Protein AF-C2KJQ4-F1 (afdb_monomer_lite)

Secondary structure (DSSP, 8-state):
-----HHHHHHHHHTT---EEEHHHHHTTT-HHHHHHHHHHHHTT---EEE---SS-TTHHHHHHHHHHHHHHHH-HHHHHHHHHHHHHHHHTPPPP-PPP------------

Radius of gyration: 15.13 Å; chains: 1; bounding box: 45×31×31 Å

Foldseek 3Di:
DDPPALVVLLVCVVVPDAAEDELCQCLAVVHDVSNVVSVLCVVQQSHQEYDNPDDDDPDRVVSRVVSLVVCCVPPNPVSSVLRVVQVVCVVVVHRRDTDDGHRDDDDDPPPDD

Organism: NCBI:txid586220

Structure (mmCIF, N/CA/C/O backbone):
data_AF-C2KJQ4-F1
#
_entry.id   AF-C2KJQ4-F1
#
loop_
_atom_site.group_PDB
_atom_site.id
_atom_site.type_symbol
_atom_site.label_atom_id
_atom_site.label_alt_id
_atom_site.label_comp_id
_atom_site.label_asym_id
_atom_site.label_entity_id
_atom_site.label_seq_id
_atom_site.pdbx_PDB_ins_code
_atom_site.Cartn_x
_atom_site.Cartn_y
_atom_site.Cartn_z
_atom_site.occupancy
_atom_site.B_iso_or_equiv
_atom_site.auth_seq_id
_atom_site.auth_comp_id
_atom_site.auth_asym_id
_atom_site.auth_atom_id
_atom_site.pdbx_PDB_model_num
ATOM 1 N N . MET A 1 1 ? -18.579 13.767 -12.427 1.00 27.62 1 MET A N 1
ATOM 2 C CA . MET A 1 1 ? -19.010 12.394 -12.084 1.00 27.62 1 MET A CA 1
ATOM 3 C C . MET A 1 1 ? -17.998 11.813 -11.095 1.00 27.62 1 MET A C 1
ATOM 5 O O . MET A 1 1 ? -16.907 11.458 -11.504 1.00 27.62 1 MET A O 1
ATOM 9 N N . LYS A 1 2 ? -18.268 11.847 -9.780 1.00 32.34 2 LYS A N 1
ATOM 10 C CA . LYS A 1 2 ? -17.353 11.298 -8.757 1.00 32.34 2 LYS A CA 1
ATOM 11 C C . LYS A 1 2 ? -17.744 9.847 -8.495 1.00 32.34 2 LYS A C 1
ATOM 13 O O . LYS A 1 2 ? -18.567 9.578 -7.623 1.00 32.34 2 LYS A O 1
ATOM 18 N N . VAL A 1 3 ? -17.180 8.921 -9.263 1.00 40.75 3 VAL A N 1
ATOM 19 C CA . VAL A 1 3 ? -17.273 7.492 -8.949 1.00 40.75 3 VAL A CA 1
ATOM 20 C C . VAL A 1 3 ? -16.342 7.245 -7.762 1.00 40.75 3 VAL A C 1
ATOM 22 O O . VAL A 1 3 ? -15.163 6.977 -7.922 1.00 40.75 3 VAL A O 1
ATOM 25 N N . THR A 1 4 ? -16.846 7.431 -6.541 1.00 55.72 4 THR A N 1
ATOM 26 C CA . THR A 1 4 ? -16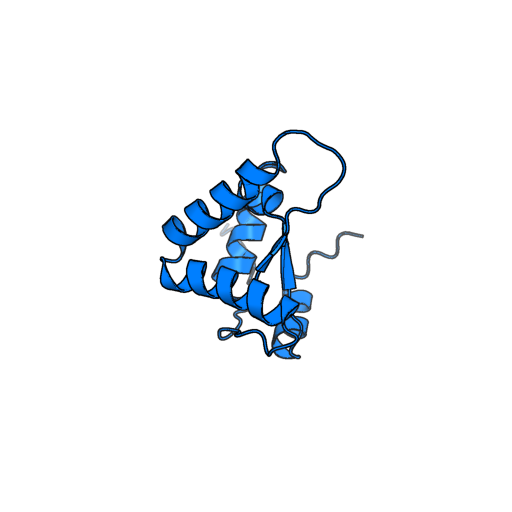.169 6.923 -5.336 1.00 55.72 4 THR A CA 1
ATOM 27 C C . THR A 1 4 ? -16.916 5.684 -4.884 1.00 55.72 4 THR A C 1
ATOM 29 O O . THR A 1 4 ? -17.693 5.736 -3.931 1.00 55.72 4 THR A O 1
ATOM 32 N N . ALA A 1 5 ? -16.728 4.592 -5.620 1.00 71.25 5 ALA A N 1
ATOM 33 C CA . ALA A 1 5 ? -17.283 3.289 -5.286 1.00 71.25 5 ALA A CA 1
ATOM 34 C C . ALA A 1 5 ? -16.128 2.328 -4.960 1.00 71.25 5 ALA A C 1
ATOM 36 O O . ALA A 1 5 ? -15.678 1.605 -5.845 1.00 71.25 5 ALA A O 1
ATOM 37 N N . PRO A 1 6 ? -15.631 2.317 -3.704 1.00 83.62 6 PRO A N 1
ATOM 38 C CA . PRO A 1 6 ? -14.643 1.336 -3.246 1.00 83.62 6 PRO A CA 1
ATOM 39 C C . PRO A 1 6 ? -15.069 -0.118 -3.495 1.00 83.62 6 PRO A C 1
ATOM 41 O O . PRO A 1 6 ? -14.223 -0.987 -3.648 1.00 83.62 6 PRO A O 1
ATOM 44 N N . SER A 1 7 ? -16.379 -0.368 -3.609 1.00 89.88 7 SER A N 1
ATOM 45 C CA . SER A 1 7 ? -16.944 -1.664 -3.990 1.00 89.88 7 SER A CA 1
ATOM 46 C C . SER A 1 7 ? -16.514 -2.143 -5.379 1.00 89.88 7 SER A C 1
ATOM 48 O O . SER A 1 7 ? -16.463 -3.345 -5.601 1.00 89.88 7 SER A O 1
ATOM 50 N N . ILE A 1 8 ? -16.201 -1.231 -6.308 1.00 93.94 8 ILE A N 1
ATOM 51 C CA . ILE A 1 8 ? -15.670 -1.605 -7.626 1.00 93.94 8 ILE A CA 1
ATOM 52 C C . ILE A 1 8 ? -14.268 -2.186 -7.463 1.00 93.94 8 ILE A C 1
ATOM 54 O O . ILE A 1 8 ? -13.996 -3.249 -8.003 1.00 93.94 8 ILE A O 1
ATOM 58 N N . LEU A 1 9 ? -13.399 -1.512 -6.698 1.00 94.75 9 LEU A N 1
ATOM 59 C CA . LEU A 1 9 ? -12.054 -2.016 -6.424 1.00 94.75 9 LEU A CA 1
ATOM 60 C C . LEU A 1 9 ? -12.130 -3.384 -5.744 1.00 94.75 9 LEU A C 1
ATOM 62 O O . LEU A 1 9 ? -11.522 -4.321 -6.235 1.00 94.75 9 LEU A O 1
ATOM 66 N N . PHE A 1 10 ? -12.940 -3.510 -4.692 1.00 96.19 10 PHE A N 1
ATOM 67 C CA . PHE A 1 10 ? -13.171 -4.786 -4.014 1.00 96.19 10 PHE A CA 1
ATOM 68 C C . PHE A 1 10 ? -13.564 -5.907 -4.990 1.00 96.19 10 PHE A C 1
ATOM 70 O O . PHE A 1 10 ? -12.891 -6.930 -5.029 1.00 96.19 10 PHE A O 1
ATOM 77 N N . GLY A 1 11 ? -14.569 -5.684 -5.846 1.00 96.38 11 GLY A N 1
ATOM 78 C CA . GLY A 1 11 ? -14.997 -6.692 -6.821 1.00 96.38 11 GLY A CA 1
ATOM 79 C C . GLY A 1 11 ? -13.935 -7.036 -7.874 1.00 96.38 11 GLY A C 1
ATOM 80 O O . GLY A 1 11 ? -13.890 -8.168 -8.345 1.00 96.38 11 GLY A O 1
ATOM 81 N N . LEU A 1 12 ? -13.061 -6.089 -8.235 1.00 97.25 12 LEU A N 1
ATOM 82 C CA . LEU A 1 12 ? -11.921 -6.362 -9.116 1.00 97.25 12 LEU A CA 1
ATOM 83 C C . LEU A 1 12 ? -10.868 -7.228 -8.417 1.00 97.25 12 LEU A C 1
ATOM 85 O O . LEU A 1 12 ? -10.371 -8.170 -9.029 1.00 97.25 12 LEU A O 1
ATOM 89 N N . ILE A 1 13 ? -10.554 -6.939 -7.151 1.00 97.38 13 ILE A N 1
ATOM 90 C CA . ILE A 1 13 ? -9.600 -7.740 -6.372 1.00 97.38 13 ILE A CA 1
ATOM 91 C C . ILE A 1 13 ? -10.137 -9.157 -6.154 1.00 97.38 13 ILE A C 1
ATOM 93 O O . ILE A 1 13 ? -9.411 -10.118 -6.384 1.00 97.38 13 ILE A O 1
ATOM 97 N N . GLU A 1 14 ? -11.421 -9.315 -5.814 1.00 96.75 14 GLU A N 1
ATOM 98 C CA . GLU A 1 14 ? -12.055 -10.641 -5.714 1.00 96.75 14 GLU A CA 1
ATOM 99 C C . GLU A 1 14 ? -12.005 -11.426 -7.033 1.00 96.75 14 GLU A C 1
ATOM 101 O O . GLU A 1 14 ? -11.904 -12.651 -7.024 1.00 96.75 14 GLU A O 1
ATOM 106 N N . ALA A 1 15 ? -12.044 -10.732 -8.174 1.00 97.06 15 ALA A N 1
ATOM 107 C CA . ALA A 1 15 ? -11.919 -11.341 -9.495 1.00 97.06 15 ALA A CA 1
ATOM 108 C C . ALA A 1 15 ? -10.463 -11.658 -9.901 1.00 97.06 15 ALA A C 1
ATOM 110 O O . ALA A 1 15 ? -10.241 -12.141 -11.012 1.00 97.06 15 ALA A O 1
ATOM 111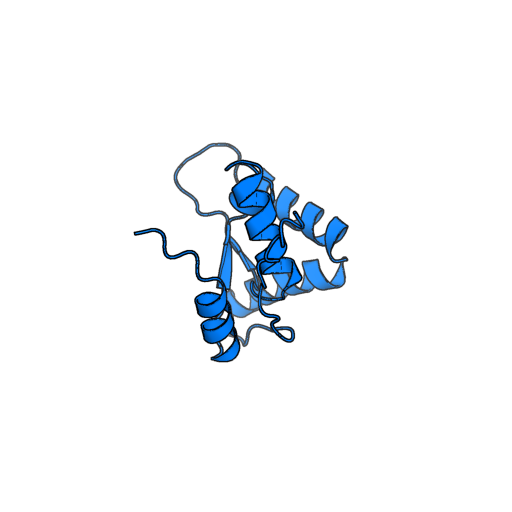 N N . GLY A 1 16 ? -9.481 -11.395 -9.031 1.00 95.81 16 GLY A N 1
ATOM 112 C CA . GLY A 1 16 ? -8.063 -11.685 -9.259 1.00 95.81 16 GLY A CA 1
ATOM 113 C C . GLY A 1 16 ? -7.252 -10.528 -9.846 1.00 95.81 16 GLY A C 1
ATOM 114 O O . GLY A 1 16 ? -6.136 -10.745 -10.315 1.00 95.81 16 GLY A O 1
ATOM 115 N N . ALA A 1 17 ? -7.782 -9.300 -9.859 1.00 97.12 17 ALA A N 1
ATOM 116 C CA . ALA A 1 17 ? -6.998 -8.141 -10.275 1.00 97.12 17 ALA A CA 1
ATOM 117 C C . ALA A 1 17 ? -5.933 -7.781 -9.228 1.00 97.12 17 ALA A C 1
ATOM 119 O O . ALA A 1 17 ? -6.175 -7.851 -8.026 1.00 97.12 17 ALA A O 1
ATOM 120 N N . VAL A 1 18 ? -4.784 -7.292 -9.695 1.00 97.25 18 VAL A N 1
ATOM 121 C CA . VAL A 1 18 ? -3.757 -6.676 -8.847 1.00 97.25 18 VAL A CA 1
ATOM 122 C C . VAL A 1 18 ? -3.956 -5.165 -8.849 1.00 97.25 18 VAL A C 1
ATOM 124 O O . VAL A 1 18 ? -4.189 -4.549 -9.890 1.00 97.25 18 VAL A O 1
ATOM 127 N N . ALA A 1 19 ? -3.842 -4.555 -7.673 1.00 97.19 19 ALA A N 1
ATOM 128 C CA . ALA A 1 19 ? -3.916 -3.108 -7.508 1.00 97.19 19 ALA A CA 1
ATOM 129 C C . ALA A 1 19 ? -2.671 -2.538 -6.837 1.00 97.19 19 ALA A C 1
ATOM 131 O O . ALA A 1 19 ? -2.094 -3.136 -5.927 1.00 97.19 19 ALA A O 1
ATOM 132 N N . GLN A 1 20 ? -2.330 -1.333 -7.278 1.00 96.94 20 GLN A N 1
ATOM 133 C CA . GLN A 1 20 ? -1.200 -0.535 -6.827 1.00 96.94 20 GLN A CA 1
ATOM 134 C C . GLN A 1 20 ? -1.690 0.748 -6.148 1.00 96.94 20 GLN A C 1
ATOM 136 O O . GLN A 1 20 ? -2.714 1.317 -6.540 1.00 96.94 20 GLN A O 1
ATOM 141 N N . VAL A 1 21 ? -0.944 1.215 -5.149 1.00 96.56 21 VAL A N 1
ATOM 142 C CA . VAL A 1 21 ? -1.163 2.513 -4.494 1.00 96.56 21 VAL A CA 1
ATOM 143 C C . VAL A 1 21 ? 0.043 3.405 -4.747 1.00 96.56 21 VAL A C 1
ATOM 145 O O . VAL A 1 21 ? 1.182 2.981 -4.587 1.00 96.56 21 VAL A O 1
ATOM 148 N N . THR A 1 22 ? -0.184 4.663 -5.118 1.00 94.56 22 THR A N 1
ATOM 149 C CA . THR A 1 22 ? 0.919 5.616 -5.264 1.00 94.56 22 THR A CA 1
ATOM 150 C C . THR A 1 22 ? 1.507 5.966 -3.895 1.00 94.56 22 THR A C 1
ATOM 152 O O . THR A 1 22 ? 0.763 6.391 -3.007 1.00 94.56 22 THR A O 1
ATOM 155 N N . ALA A 1 23 ? 2.825 5.855 -3.723 1.00 95.31 23 ALA A N 1
ATOM 156 C CA . ALA A 1 23 ? 3.509 6.134 -2.456 1.00 95.31 23 ALA A CA 1
ATOM 157 C C . ALA A 1 23 ? 3.194 7.539 -1.917 1.00 95.31 23 ALA A C 1
ATOM 159 O O . ALA A 1 23 ? 2.783 7.673 -0.767 1.00 95.31 23 ALA A O 1
ATOM 160 N N . SER A 1 24 ? 3.233 8.564 -2.774 1.00 92.38 24 SER A N 1
ATOM 161 C CA . SER A 1 24 ? 2.862 9.955 -2.454 1.00 92.38 24 SER A CA 1
ATOM 162 C C . SER A 1 24 ? 1.429 10.113 -1.925 1.00 92.38 24 SER A C 1
ATOM 164 O O . SER A 1 24 ? 1.155 10.947 -1.057 1.00 92.38 24 SER A O 1
ATOM 166 N N . SER A 1 25 ? 0.492 9.276 -2.389 1.00 94.44 25 SER A N 1
ATOM 167 C CA . SER A 1 25 ? -0.863 9.232 -1.830 1.00 94.44 25 SER A CA 1
ATOM 168 C C . SER A 1 25 ? -0.849 8.696 -0.405 1.00 94.44 25 SER A C 1
ATOM 170 O O . SER A 1 25 ? -1.551 9.241 0.441 1.00 94.44 25 SER A O 1
ATOM 172 N N . TYR A 1 26 ? -0.053 7.660 -0.136 1.00 96.56 26 TYR A N 1
ATOM 173 C CA . TYR A 1 26 ? 0.017 6.990 1.160 1.00 96.56 26 TYR A CA 1
ATOM 174 C C . TYR A 1 26 ? 0.823 7.764 2.209 1.00 96.56 26 TYR A C 1
ATOM 176 O O . TYR A 1 26 ? 0.435 7.752 3.374 1.00 96.56 26 TYR A O 1
ATOM 184 N N . VAL A 1 27 ? 1.887 8.478 1.829 1.00 95.06 27 VAL A N 1
ATOM 185 C CA . VAL A 1 27 ? 2.676 9.318 2.759 1.00 95.06 27 VAL A CA 1
ATOM 186 C C . VAL A 1 27 ? 2.063 10.706 2.981 1.00 95.06 27 VAL A C 1
ATOM 188 O O . VAL A 1 27 ? 2.435 11.408 3.915 1.00 95.06 27 VAL A O 1
ATOM 191 N N . GLY A 1 28 ? 1.057 11.077 2.182 1.00 92.81 28 GLY A N 1
ATOM 192 C CA . GLY A 1 28 ? 0.213 12.248 2.426 1.00 92.81 28 GLY A CA 1
ATOM 193 C C . GLY A 1 28 ? 0.550 13.494 1.610 1.00 92.81 28 GLY A C 1
ATOM 194 O O . GLY A 1 28 ? -0.028 14.554 1.871 1.00 92.81 28 GLY A O 1
ATOM 195 N N . THR A 1 29 ? 1.384 13.376 0.575 1.00 90.62 29 THR A N 1
ATOM 196 C CA . THR A 1 29 ? 1.750 14.459 -0.357 1.00 90.62 29 THR A CA 1
ATOM 197 C C . THR A 1 29 ? 0.520 15.112 -0.997 1.00 90.62 29 THR A C 1
ATOM 199 O O . THR A 1 29 ? 0.450 16.332 -1.133 1.00 90.62 29 THR A O 1
ATOM 202 N N . PHE A 1 30 ? -0.518 14.327 -1.308 1.00 87.50 30 PHE A N 1
ATOM 203 C CA . PHE A 1 30 ? -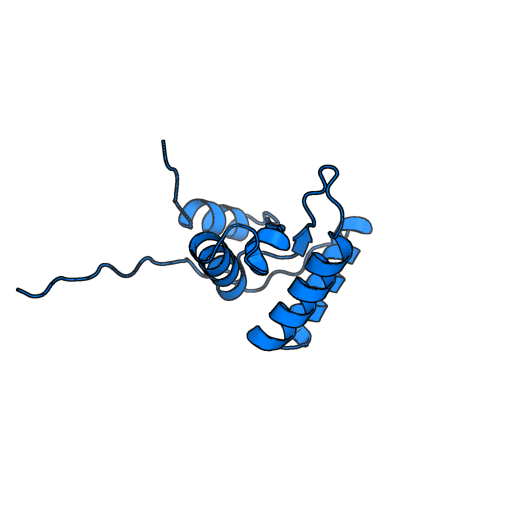1.785 14.831 -1.870 1.00 87.50 30 PHE A CA 1
ATOM 204 C C . PHE A 1 30 ? -2.841 15.218 -0.817 1.00 87.50 30 PHE A C 1
ATOM 206 O O . PHE A 1 30 ? -4.009 15.466 -1.138 1.00 87.50 30 PHE A O 1
ATOM 213 N N . GLY A 1 31 ? -2.440 15.294 0.453 1.00 91.25 31 GLY A N 1
ATOM 214 C CA . GLY A 1 31 ? -3.255 15.749 1.571 1.00 91.25 31 GLY A CA 1
ATOM 215 C C . GLY A 1 31 ? -3.997 14.640 2.323 1.00 91.25 31 GLY A C 1
ATOM 216 O O . GLY A 1 31 ? -4.297 13.562 1.812 1.00 91.25 31 GLY A O 1
ATOM 217 N N . LYS A 1 32 ? -4.385 14.962 3.565 1.00 94.19 32 LYS A N 1
ATOM 218 C CA . LYS A 1 32 ? -4.913 14.017 4.573 1.00 94.19 32 LYS A CA 1
ATOM 219 C C . LYS A 1 32 ? -6.104 13.169 4.126 1.00 94.19 32 LYS A C 1
ATOM 221 O O . LYS A 1 32 ? -6.340 12.094 4.665 1.00 94.19 32 LYS A O 1
ATOM 226 N N . LYS A 1 33 ? -6.931 13.673 3.205 1.00 93.69 33 LYS A N 1
ATOM 227 C CA . LYS A 1 33 ? -8.094 12.921 2.715 1.00 93.69 33 LYS A CA 1
ATOM 228 C C . LYS A 1 33 ? -7.676 11.788 1.777 1.00 93.69 33 LYS A C 1
ATOM 230 O O . LYS A 1 33 ? -8.292 10.729 1.828 1.00 93.69 33 LYS A O 1
ATOM 235 N N . VAL A 1 34 ? -6.675 12.037 0.934 1.00 94.56 34 VAL A N 1
ATOM 236 C CA . VAL A 1 34 ? -6.108 11.035 0.026 1.00 94.56 34 VAL A CA 1
ATOM 237 C C . VAL A 1 34 ? -5.323 10.013 0.838 1.00 94.56 34 VAL A C 1
ATOM 239 O O . VAL A 1 34 ? -5.595 8.826 0.710 1.00 94.56 34 VAL A O 1
ATOM 242 N N . GLU A 1 35 ? -4.487 10.485 1.763 1.00 96.81 35 GLU A N 1
ATOM 243 C CA . GLU A 1 35 ? -3.727 9.655 2.706 1.00 96.81 35 GLU A CA 1
ATOM 244 C C . GLU A 1 35 ? -4.604 8.638 3.432 1.00 96.81 35 GLU A C 1
ATOM 246 O O . GLU A 1 35 ? -4.398 7.434 3.316 1.00 96.81 35 GLU A O 1
ATOM 251 N N . LYS A 1 36 ? -5.659 9.111 4.103 1.00 96.06 36 LYS A N 1
ATOM 252 C CA . LYS A 1 36 ? -6.591 8.231 4.813 1.00 96.06 36 LYS A CA 1
ATOM 253 C C . LYS A 1 36 ? -7.249 7.216 3.892 1.00 96.06 36 LYS A C 1
ATOM 255 O O . LYS A 1 36 ? -7.493 6.096 4.307 1.00 96.06 36 LYS A O 1
ATOM 260 N N . PHE A 1 37 ? -7.580 7.597 2.662 1.00 95.62 37 PHE A N 1
ATOM 261 C CA . PHE A 1 37 ? -8.208 6.659 1.739 1.00 95.62 37 PHE A CA 1
ATOM 262 C C . PHE A 1 37 ? -7.218 5.603 1.230 1.00 95.62 37 PHE A C 1
ATOM 264 O O . PHE A 1 37 ? -7.592 4.440 1.135 1.00 95.62 37 PHE A O 1
ATOM 271 N N . ALA A 1 38 ? -5.962 5.980 0.973 1.00 96.94 38 ALA A N 1
ATOM 272 C CA . ALA A 1 38 ? -4.889 5.039 0.657 1.00 96.94 38 ALA A CA 1
ATOM 273 C C . ALA A 1 38 ? -4.633 4.062 1.819 1.00 96.94 38 ALA A C 1
ATOM 275 O O . ALA A 1 38 ? -4.522 2.860 1.595 1.00 96.94 38 ALA A O 1
ATOM 276 N N . GLU A 1 39 ? -4.630 4.553 3.062 1.00 97.75 39 GLU A N 1
ATOM 277 C CA . GLU A 1 39 ? -4.553 3.702 4.256 1.00 97.75 39 GLU A CA 1
ATOM 278 C C . GLU A 1 39 ? -5.729 2.722 4.351 1.00 97.75 39 GLU A C 1
ATOM 280 O O . GLU A 1 39 ? -5.517 1.558 4.672 1.00 97.75 39 GLU A O 1
ATOM 285 N N . GLU A 1 40 ? -6.960 3.157 4.064 1.00 97.00 40 GLU A N 1
ATOM 286 C CA . GLU A 1 40 ? -8.126 2.263 4.079 1.00 97.00 40 GLU A CA 1
ATOM 287 C C . GLU A 1 40 ? -8.031 1.174 3.005 1.00 97.00 40 GLU A C 1
ATOM 289 O O . GLU A 1 40 ? -8.357 0.028 3.298 1.00 97.00 40 GLU A O 1
ATOM 294 N N . ILE A 1 41 ? -7.554 1.499 1.796 1.00 97.25 41 ILE A N 1
ATOM 295 C CA . ILE A 1 41 ? -7.309 0.511 0.730 1.00 97.25 41 ILE A CA 1
ATOM 296 C C . ILE A 1 41 ? -6.348 -0.576 1.223 1.00 97.25 41 ILE A C 1
ATOM 298 O O . ILE A 1 41 ? -6.638 -1.761 1.074 1.00 97.25 41 ILE A O 1
ATOM 302 N N . ILE A 1 42 ? -5.232 -0.184 1.839 1.00 97.88 42 ILE A N 1
ATOM 303 C CA . ILE A 1 42 ? -4.219 -1.129 2.322 1.00 97.88 42 ILE A CA 1
ATOM 304 C C . ILE A 1 42 ? -4.746 -1.955 3.497 1.00 97.88 42 ILE A C 1
ATOM 306 O O . ILE A 1 42 ? -4.622 -3.172 3.476 1.00 97.88 42 ILE A O 1
ATOM 310 N N . LYS A 1 43 ? -5.394 -1.327 4.487 1.00 97.56 43 LYS A N 1
ATOM 311 C CA . LYS A 1 43 ? -5.947 -2.024 5.666 1.00 97.56 43 LYS A CA 1
ATOM 312 C C . LYS A 1 43 ? -6.989 -3.083 5.324 1.00 97.56 43 LYS A C 1
ATOM 314 O O . LYS A 1 43 ? -7.173 -4.010 6.098 1.00 97.56 43 LYS A O 1
ATOM 319 N N . HIS A 1 44 ? -7.677 -2.919 4.199 1.00 97.44 44 HIS A N 1
ATOM 320 C CA . HIS A 1 44 ? -8.688 -3.856 3.718 1.00 97.44 44 HIS A CA 1
ATOM 321 C C . HIS A 1 44 ? -8.126 -4.847 2.682 1.00 97.44 44 HIS A C 1
ATOM 323 O O . HIS A 1 44 ? -8.895 -5.475 1.955 1.00 97.44 44 HIS A O 1
ATOM 329 N N . ASN A 1 45 ? -6.797 -4.977 2.584 1.00 97.94 45 ASN A N 1
ATOM 330 C CA . ASN A 1 45 ? -6.103 -5.876 1.657 1.00 97.94 45 ASN A CA 1
ATOM 331 C C . ASN A 1 45 ? -6.472 -5.643 0.176 1.00 97.94 45 ASN A C 1
ATOM 333 O O . ASN A 1 45 ? -6.500 -6.572 -0.625 1.00 97.94 45 ASN A O 1
ATOM 337 N N . LEU A 1 46 ? -6.781 -4.396 -0.205 1.00 97.81 46 LEU A N 1
ATOM 338 C CA . LEU A 1 46 ? -7.199 -4.045 -1.570 1.00 97.81 46 LEU A CA 1
ATOM 339 C C . LEU A 1 46 ? -6.052 -3.527 -2.450 1.00 97.81 46 LEU A C 1
ATOM 341 O O . LEU A 1 46 ? -6.287 -3.134 -3.592 1.00 97.81 46 LEU A O 1
ATOM 345 N N . ALA A 1 47 ? -4.826 -3.490 -1.930 1.00 97.88 47 ALA A N 1
ATOM 346 C CA . ALA A 1 47 ? -3.618 -3.106 -2.652 1.00 97.88 47 ALA A CA 1
ATOM 347 C C . ALA A 1 47 ? -2.465 -4.049 -2.316 1.00 97.88 47 ALA A C 1
ATOM 349 O O . ALA A 1 47 ? -2.400 -4.572 -1.206 1.00 97.88 47 ALA A O 1
ATOM 350 N N . HIS A 1 48 ? -1.569 -4.225 -3.286 1.00 98.44 48 HIS A N 1
ATOM 351 C CA . HIS A 1 48 ? -0.556 -5.283 -3.274 1.00 98.44 48 HIS A CA 1
ATOM 352 C C . HIS A 1 48 ? 0.870 -4.747 -3.377 1.00 98.44 48 HIS A C 1
ATOM 354 O O . HIS A 1 48 ? 1.795 -5.412 -2.930 1.00 98.44 48 HIS A O 1
ATOM 360 N N . VAL A 1 49 ? 1.038 -3.571 -3.989 1.00 98.00 49 VAL A N 1
ATOM 361 C CA . VAL A 1 49 ? 2.334 -2.929 -4.225 1.00 98.00 49 VAL A CA 1
ATOM 362 C C . VAL A 1 49 ? 2.211 -1.409 -4.144 1.00 98.00 49 VAL A C 1
ATOM 364 O O . VAL A 1 49 ? 1.138 -0.840 -4.392 1.00 98.00 49 VAL A O 1
ATOM 367 N N . PHE A 1 50 ? 3.326 -0.742 -3.844 1.00 97.25 50 PHE A N 1
ATOM 368 C CA . PHE A 1 50 ? 3.462 0.697 -4.048 1.00 97.25 50 PHE A CA 1
ATOM 369 C C . PHE A 1 50 ? 4.056 1.013 -5.419 1.00 97.25 50 PHE A C 1
ATOM 371 O O . PHE A 1 50 ? 4.893 0.278 -5.935 1.00 97.25 50 PHE A O 1
ATOM 378 N N . VAL A 1 51 ? 3.660 2.154 -5.976 1.00 93.12 51 VAL A N 1
ATOM 379 C CA . VAL A 1 51 ? 4.277 2.740 -7.170 1.00 93.12 51 VAL A CA 1
ATOM 380 C C . VAL A 1 51 ? 4.659 4.189 -6.895 1.00 93.12 51 VAL A C 1
ATOM 382 O O . VAL A 1 51 ? 3.978 4.891 -6.146 1.00 93.12 51 VAL A O 1
ATOM 385 N N . SER A 1 52 ? 5.729 4.673 -7.518 1.00 86.19 52 SER A N 1
ATOM 386 C CA . SER A 1 52 ? 6.121 6.076 -7.375 1.00 86.19 52 SER A CA 1
ATOM 387 C C . SER A 1 52 ? 5.206 7.024 -8.163 1.00 86.19 52 SER A C 1
ATOM 389 O O . SER A 1 52 ? 4.987 8.135 -7.700 1.00 86.19 52 SER A O 1
ATOM 391 N N . ASP A 1 53 ? 4.642 6.595 -9.304 1.00 72.69 53 ASP A N 1
ATOM 392 C CA . ASP A 1 53 ? 3.911 7.413 -10.302 1.00 72.69 53 ASP A CA 1
ATOM 393 C C . ASP A 1 53 ? 4.764 8.568 -10.871 1.00 72.69 53 ASP A C 1
ATOM 395 O O . ASP A 1 53 ? 4.419 9.750 -10.776 1.00 72.69 53 ASP A O 1
ATOM 399 N N . ALA A 1 54 ? 5.956 8.223 -11.377 1.00 56.00 54 ALA A N 1
ATOM 400 C CA . ALA A 1 54 ? 7.024 9.143 -11.767 1.00 56.00 54 ALA A CA 1
ATOM 401 C C . ALA A 1 54 ? 6.704 10.017 -12.997 1.00 56.00 54 ALA A C 1
ATOM 403 O O . ALA A 1 54 ? 6.767 9.571 -14.132 1.00 56.00 54 ALA A O 1
ATOM 404 N N . HIS A 1 55 ? 6.408 11.292 -12.750 1.00 59.16 55 HIS A N 1
ATOM 405 C CA . HIS A 1 55 ? 6.539 12.420 -13.678 1.00 59.16 55 HIS A CA 1
ATOM 406 C C . HIS A 1 55 ? 7.516 13.420 -13.018 1.00 59.16 55 HIS A C 1
ATOM 408 O O . HIS A 1 55 ? 7.327 13.737 -11.839 1.00 59.16 55 HIS A O 1
ATOM 414 N N . ASP A 1 56 ? 8.574 13.819 -13.732 1.00 52.47 56 ASP A N 1
ATOM 415 C CA . ASP A 1 56 ? 9.741 14.652 -13.353 1.00 52.47 56 ASP A CA 1
ATOM 416 C C . ASP A 1 56 ? 9.576 15.622 -12.159 1.00 52.47 56 ASP A C 1
ATOM 418 O O . ASP A 1 56 ? 9.371 16.824 -12.331 1.00 52.47 56 ASP A O 1
ATOM 422 N N . LEU A 1 57 ? 9.736 15.133 -10.924 1.00 52.59 57 LEU A N 1
ATOM 423 C CA . LEU A 1 57 ? 9.815 15.972 -9.723 1.00 52.59 57 LEU A CA 1
ATOM 424 C C . LEU A 1 57 ? 10.967 15.484 -8.827 1.00 52.59 57 LEU A C 1
ATOM 426 O O . LEU A 1 57 ? 11.061 14.279 -8.580 1.00 52.59 57 LEU A O 1
ATOM 430 N N . PRO A 1 58 ? 11.842 16.378 -8.326 1.00 55.69 58 PRO A N 1
ATOM 431 C CA . PRO A 1 58 ? 12.887 16.002 -7.374 1.00 55.69 58 PRO A CA 1
ATOM 432 C C . PRO A 1 58 ? 12.251 15.493 -6.064 1.00 55.69 58 PRO A C 1
ATOM 434 O O . PRO A 1 58 ? 11.274 16.087 -5.611 1.00 55.69 58 PRO A O 1
ATOM 437 N N . ASN A 1 59 ? 12.828 14.437 -5.456 1.00 60.44 59 ASN A N 1
ATOM 438 C CA . ASN A 1 59 ? 12.486 13.813 -4.149 1.00 60.44 59 ASN A CA 1
ATOM 439 C C . ASN A 1 59 ? 11.648 12.502 -4.128 1.00 60.44 59 ASN A C 1
ATOM 441 O O . ASN A 1 59 ? 11.128 12.148 -3.074 1.00 60.44 59 ASN A O 1
ATOM 445 N N . ARG A 1 60 ? 11.533 11.730 -5.221 1.00 62.91 60 ARG A N 1
ATOM 446 C CA . ARG A 1 60 ? 10.680 10.511 -5.253 1.00 62.91 60 ARG A CA 1
ATOM 447 C C . ARG A 1 60 ? 11.211 9.265 -4.539 1.00 62.91 60 ARG A C 1
ATOM 449 O O . ARG A 1 60 ? 10.405 8.541 -3.960 1.00 62.91 60 ARG A O 1
ATOM 456 N N . ASP A 1 61 ? 12.521 9.010 -4.547 1.00 63.53 61 ASP A N 1
ATOM 457 C CA . ASP A 1 61 ? 13.088 7.839 -3.846 1.00 63.53 61 ASP A CA 1
ATOM 458 C C . ASP A 1 61 ? 12.782 7.887 -2.345 1.00 63.53 61 ASP A C 1
ATOM 460 O O . ASP A 1 61 ? 12.549 6.867 -1.699 1.00 63.53 61 ASP A O 1
ATOM 464 N N . TYR A 1 62 ? 12.699 9.105 -1.812 1.00 78.81 62 TYR A N 1
ATOM 465 C CA . TYR A 1 62 ? 12.350 9.354 -0.427 1.00 78.81 62 TYR A CA 1
ATOM 466 C C . TYR A 1 62 ? 10.914 8.898 -0.105 1.00 78.81 62 TYR A C 1
ATOM 468 O O . TYR A 1 62 ? 10.714 8.221 0.897 1.00 78.81 62 TYR A O 1
ATOM 476 N N . GLU A 1 63 ? 9.930 9.149 -0.979 1.00 89.38 63 GLU A N 1
ATOM 477 C CA . GLU A 1 63 ? 8.529 8.765 -0.729 1.00 89.38 63 GLU A CA 1
ATOM 478 C C . GLU A 1 63 ? 8.306 7.246 -0.746 1.00 89.38 63 GLU A C 1
ATOM 480 O O . GLU A 1 63 ? 7.473 6.750 0.010 1.00 89.38 63 GLU A O 1
ATOM 485 N N . MET A 1 64 ? 9.035 6.489 -1.577 1.00 92.88 64 MET A N 1
ATOM 486 C CA . MET A 1 64 ? 8.951 5.020 -1.570 1.00 92.88 64 MET A CA 1
ATOM 487 C C . MET A 1 64 ? 9.500 4.444 -0.262 1.00 92.88 64 MET A C 1
ATOM 489 O O . MET A 1 64 ? 8.842 3.617 0.370 1.00 92.88 64 MET A O 1
ATOM 493 N N . VAL A 1 65 ? 10.671 4.920 0.176 1.00 93.94 65 VAL A N 1
ATOM 494 C CA . VAL A 1 65 ? 11.274 4.516 1.457 1.00 93.94 65 VAL A CA 1
ATOM 495 C C . VAL A 1 65 ? 10.360 4.891 2.625 1.00 93.94 65 VAL A C 1
ATOM 497 O O . VAL A 1 65 ? 10.104 4.067 3.504 1.00 93.94 65 VAL A O 1
ATOM 500 N N . GLU A 1 66 ? 9.806 6.105 2.616 1.00 95.25 66 GLU A N 1
ATOM 501 C CA . GLU A 1 66 ? 8.844 6.547 3.626 1.00 95.25 66 GLU A CA 1
ATOM 502 C C . GLU A 1 66 ? 7.554 5.723 3.613 1.00 95.25 66 GLU A C 1
ATOM 504 O O . GLU A 1 66 ? 7.040 5.391 4.682 1.00 95.25 66 GLU A O 1
ATOM 509 N N . ALA A 1 67 ? 7.032 5.362 2.437 1.00 96.88 67 ALA A N 1
ATOM 510 C CA . ALA A 1 67 ? 5.833 4.539 2.318 1.00 96.88 67 ALA A CA 1
ATOM 511 C C . ALA A 1 67 ? 6.054 3.145 2.911 1.00 96.88 67 ALA A C 1
ATOM 513 O O . ALA A 1 67 ? 5.215 2.686 3.687 1.00 96.88 67 ALA A O 1
ATOM 514 N N . MET A 1 68 ? 7.192 2.506 2.623 1.00 97.56 68 MET A N 1
ATOM 515 C CA . MET A 1 68 ? 7.535 1.197 3.190 1.00 97.56 68 MET A CA 1
ATOM 516 C C . MET A 1 68 ? 7.736 1.268 4.705 1.00 97.56 68 MET A C 1
ATOM 518 O O . MET A 1 68 ? 7.140 0.478 5.435 1.00 97.56 68 MET A O 1
ATOM 522 N N . ALA A 1 69 ? 8.471 2.265 5.205 1.00 98.00 69 ALA A N 1
ATOM 523 C CA . ALA A 1 69 ? 8.651 2.459 6.645 1.00 98.00 69 ALA A CA 1
ATOM 524 C C . ALA A 1 69 ? 7.318 2.754 7.363 1.00 98.00 69 ALA A C 1
ATOM 526 O O . ALA A 1 69 ? 7.055 2.259 8.465 1.00 98.00 69 ALA A O 1
ATOM 527 N N . LYS A 1 70 ? 6.441 3.551 6.738 1.00 98.06 70 LYS A N 1
ATOM 528 C CA . LYS A 1 70 ? 5.089 3.820 7.245 1.00 98.06 70 LYS A CA 1
ATOM 529 C C . LYS A 1 70 ? 4.237 2.547 7.248 1.00 98.06 70 LYS A C 1
ATOM 531 O O . LYS A 1 70 ? 3.518 2.327 8.225 1.00 98.06 70 LYS A O 1
ATOM 536 N N . LEU A 1 71 ? 4.336 1.721 6.206 1.00 98.50 71 LEU A N 1
ATOM 537 C CA . LEU A 1 71 ? 3.614 0.455 6.085 1.00 98.50 71 LEU A CA 1
ATOM 538 C C . LEU A 1 71 ? 4.033 -0.525 7.181 1.00 98.50 71 LEU A C 1
ATOM 540 O O . LEU A 1 71 ? 3.166 -1.017 7.899 1.00 98.50 71 LEU A O 1
ATOM 544 N N . GLU A 1 72 ? 5.337 -0.726 7.379 1.00 98.56 72 GLU A N 1
ATOM 545 C CA . GLU A 1 72 ? 5.875 -1.563 8.458 1.00 98.56 72 GLU A CA 1
ATOM 546 C C . GLU A 1 72 ? 5.358 -1.098 9.823 1.00 98.56 72 GLU A C 1
ATOM 548 O O . GLU A 1 72 ? 4.854 -1.891 10.619 1.00 98.56 72 GLU A O 1
ATOM 553 N N . LYS A 1 73 ? 5.402 0.213 10.081 1.00 98.38 73 LYS A N 1
ATOM 554 C CA . LYS A 1 73 ? 4.920 0.784 11.342 1.00 98.38 73 LYS A CA 1
ATOM 555 C C . LYS A 1 73 ? 3.419 0.563 11.571 1.00 98.38 73 LYS A C 1
ATOM 557 O O . LYS A 1 73 ? 2.999 0.468 12.724 1.00 98.38 73 LYS A O 1
ATOM 562 N N . GLN A 1 74 ? 2.602 0.566 10.515 1.00 97.75 74 GLN A N 1
ATOM 563 C CA . GLN A 1 74 ? 1.139 0.466 10.624 1.00 97.75 74 GLN A CA 1
ATOM 564 C C . GLN A 1 74 ? 0.614 -0.973 10.570 1.00 97.75 74 GLN A C 1
ATOM 566 O O . GLN A 1 74 ? -0.355 -1.276 11.263 1.00 97.75 74 GLN A O 1
ATOM 571 N N . MET A 1 75 ? 1.224 -1.825 9.747 1.00 97.94 75 MET A N 1
ATOM 572 C CA . MET A 1 75 ? 0.728 -3.164 9.407 1.00 97.94 75 MET A CA 1
ATOM 573 C C . MET A 1 75 ? 1.674 -4.287 9.858 1.00 97.94 75 MET A C 1
ATOM 575 O O . MET A 1 75 ? 1.268 -5.446 9.874 1.00 97.94 75 MET A O 1
ATOM 579 N N . GLY A 1 76 ? 2.902 -3.957 10.266 1.00 98.25 76 GLY A N 1
ATOM 580 C CA . GLY A 1 76 ? 3.941 -4.912 10.650 1.00 98.25 76 GLY A CA 1
ATOM 581 C C . GLY A 1 76 ? 4.925 -5.218 9.518 1.00 98.25 76 GLY A C 1
ATOM 582 O O . GLY A 1 76 ? 4.653 -4.966 8.343 1.00 98.25 76 GLY A O 1
ATOM 583 N N . ARG A 1 77 ? 6.085 -5.770 9.894 1.00 98.31 77 ARG A N 1
ATOM 584 C CA . ARG A 1 77 ? 7.181 -6.102 8.972 1.00 98.31 77 ARG A CA 1
ATOM 585 C C . ARG A 1 77 ? 6.761 -7.123 7.916 1.00 98.31 77 ARG A C 1
ATOM 587 O O . ARG A 1 77 ? 6.984 -6.859 6.745 1.00 98.31 77 ARG A O 1
ATOM 594 N N . ASP A 1 78 ? 6.057 -8.188 8.295 1.00 98.12 78 ASP A N 1
ATOM 595 C CA . ASP A 1 78 ? 5.584 -9.221 7.358 1.00 98.12 78 ASP A CA 1
ATOM 596 C C . ASP A 1 78 ? 4.723 -8.639 6.221 1.00 98.12 78 ASP A C 1
ATOM 598 O O . ASP A 1 78 ? 4.814 -9.057 5.070 1.00 98.12 78 ASP A O 1
ATOM 602 N N . TYR A 1 79 ? 3.888 -7.640 6.528 1.00 97.94 79 TYR A N 1
ATOM 603 C CA . TYR A 1 79 ? 3.026 -6.997 5.534 1.00 97.94 79 TYR A CA 1
ATOM 604 C C . TYR A 1 79 ? 3.820 -6.087 4.591 1.00 97.94 79 TYR A C 1
ATOM 606 O O . TYR A 1 79 ? 3.499 -5.953 3.410 1.00 97.94 79 TYR A O 1
ATOM 614 N N . GLN A 1 80 ? 4.861 -5.444 5.115 1.00 98.38 80 GLN A N 1
ATOM 615 C CA . GLN A 1 80 ? 5.771 -4.650 4.307 1.00 98.38 80 GLN A CA 1
ATOM 616 C 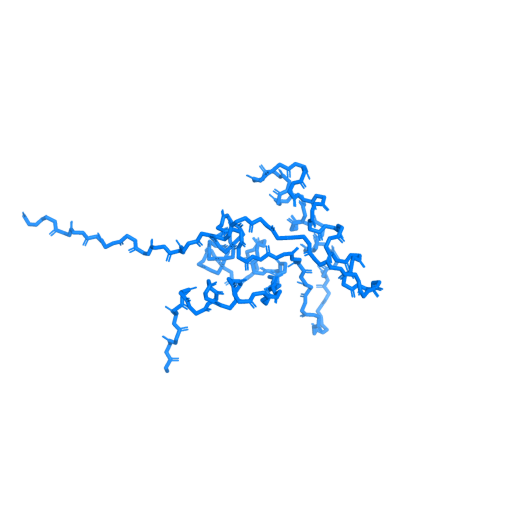C . GLN A 1 80 ? 6.634 -5.552 3.406 1.00 98.38 80 GLN A C 1
ATOM 618 O O . GLN A 1 80 ? 6.757 -5.244 2.223 1.00 98.38 80 GLN A O 1
ATOM 623 N N . GLU A 1 81 ? 7.124 -6.691 3.904 1.00 98.44 81 GLU A N 1
ATOM 624 C CA . GLU A 1 81 ? 7.846 -7.694 3.104 1.00 98.44 81 GLU A CA 1
ATOM 625 C C . GLU A 1 81 ? 6.957 -8.263 1.996 1.00 98.44 81 GLU A C 1
ATOM 627 O O . GLU A 1 81 ? 7.389 -8.366 0.852 1.00 98.44 81 GLU A O 1
ATOM 632 N N . LEU A 1 82 ? 5.679 -8.532 2.291 1.00 98.56 82 LEU A N 1
ATOM 633 C CA . LEU A 1 82 ? 4.702 -8.946 1.283 1.00 98.56 82 LEU A CA 1
ATOM 634 C C . LEU A 1 82 ? 4.612 -7.947 0.117 1.00 98.56 82 LEU A C 1
ATOM 636 O O . LEU A 1 82 ? 4.508 -8.362 -1.035 1.00 98.56 82 LEU A O 1
ATOM 640 N N . PHE A 1 83 ? 4.669 -6.639 0.388 1.00 98.38 83 PHE A N 1
ATOM 641 C CA . PHE A 1 83 ? 4.672 -5.615 -0.663 1.00 98.38 83 PHE A CA 1
ATOM 642 C C . PHE A 1 83 ? 5.967 -5.630 -1.493 1.00 98.38 83 PHE A C 1
ATOM 644 O O . PHE A 1 83 ? 5.898 -5.391 -2.700 1.00 98.38 83 PHE A O 1
ATOM 651 N N . GLU A 1 84 ? 7.124 -5.922 -0.884 1.00 97.88 84 GLU A N 1
ATOM 652 C CA . GLU A 1 84 ? 8.406 -6.087 -1.596 1.00 97.88 84 GLU A CA 1
ATOM 653 C C . GLU A 1 84 ? 8.366 -7.319 -2.500 1.00 97.88 84 GLU A C 1
ATOM 655 O O . GLU A 1 84 ? 8.552 -7.206 -3.711 1.00 97.88 84 GLU A O 1
ATOM 660 N N . THR A 1 85 ? 8.021 -8.476 -1.936 1.00 98.44 85 THR A N 1
ATOM 661 C CA . THR A 1 85 ? 7.953 -9.744 -2.671 1.00 98.44 85 THR A CA 1
ATOM 662 C C . THR A 1 85 ? 6.914 -9.698 -3.788 1.00 98.44 85 THR A C 1
ATOM 664 O O . THR A 1 85 ? 7.150 -10.227 -4.869 1.00 98.44 85 THR A O 1
ATOM 667 N N . ASN A 1 86 ? 5.777 -9.029 -3.582 1.00 98.50 86 ASN A N 1
ATOM 668 C CA . ASN A 1 86 ? 4.794 -8.842 -4.649 1.00 98.50 86 ASN A CA 1
ATOM 669 C C . ASN A 1 86 ? 5.329 -7.977 -5.796 1.00 98.50 86 ASN A C 1
ATOM 671 O O . ASN A 1 86 ? 4.978 -8.222 -6.949 1.00 98.50 86 ASN A O 1
ATOM 675 N N . ALA A 1 87 ? 6.160 -6.971 -5.510 1.00 97.25 87 ALA A N 1
ATOM 676 C CA . ALA A 1 87 ? 6.786 -6.169 -6.556 1.00 97.25 87 ALA A CA 1
ATOM 677 C C . ALA A 1 87 ? 7.802 -6.996 -7.360 1.00 97.25 87 ALA A C 1
ATOM 679 O O . ALA A 1 87 ? 7.803 -6.914 -8.588 1.00 97.25 87 ALA A O 1
ATOM 680 N N . GLU A 1 88 ? 8.603 -7.825 -6.689 1.00 98.12 88 GLU A N 1
ATOM 681 C CA . GLU A 1 88 ? 9.524 -8.774 -7.331 1.00 98.12 88 GLU A CA 1
ATOM 682 C C . GLU A 1 88 ? 8.768 -9.790 -8.197 1.00 98.12 88 GLU A C 1
ATOM 684 O O . GLU A 1 88 ? 9.059 -9.917 -9.384 1.00 98.12 88 GLU A O 1
ATOM 689 N N . ALA A 1 89 ? 7.708 -10.409 -7.665 1.00 98.44 89 ALA A N 1
ATOM 690 C CA . ALA A 1 89 ? 6.886 -11.371 -8.399 1.00 98.44 89 ALA A CA 1
ATOM 691 C C . ALA A 1 89 ? 6.300 -10.778 -9.693 1.00 98.44 89 ALA A C 1
ATOM 693 O O . ALA A 1 89 ? 6.284 -11.437 -10.730 1.00 98.44 89 ALA A O 1
ATOM 694 N N . ILE A 1 90 ? 5.864 -9.512 -9.668 1.00 97.31 90 ILE A N 1
ATOM 695 C CA . ILE A 1 90 ? 5.382 -8.823 -10.876 1.00 97.31 90 ILE A CA 1
ATOM 696 C C . ILE A 1 90 ? 6.491 -8.692 -11.927 1.00 97.31 90 ILE A C 1
ATOM 698 O O . ILE A 1 90 ? 6.210 -8.843 -13.117 1.00 97.31 90 ILE A O 1
ATOM 702 N N . LEU A 1 91 ? 7.726 -8.393 -11.514 1.00 96.56 91 LEU A N 1
ATOM 703 C CA . LEU A 1 91 ? 8.863 -8.270 -12.432 1.00 96.56 91 LEU A CA 1
ATOM 704 C C . LEU A 1 91 ? 9.263 -9.623 -13.029 1.00 96.56 91 LEU A C 1
ATOM 706 O O . LEU A 1 91 ? 9.587 -9.686 -14.216 1.00 96.56 91 LEU A O 1
ATOM 710 N N . ASP A 1 92 ? 9.180 -10.684 -12.232 1.00 97.62 92 ASP A N 1
ATOM 711 C CA . ASP A 1 92 ? 9.552 -12.042 -12.634 1.00 97.62 92 ASP A CA 1
ATOM 712 C C . ASP A 1 92 ? 8.445 -12.760 -13.431 1.00 97.62 92 ASP A C 1
ATOM 714 O O . ASP A 1 92 ? 8.691 -13.782 -14.074 1.00 97.62 92 ASP A O 1
ATOM 718 N N . GLY A 1 93 ? 7.233 -12.194 -13.465 1.00 96.69 93 GLY A N 1
ATOM 719 C CA . GLY A 1 93 ? 6.067 -12.795 -14.120 1.00 96.69 93 GLY A CA 1
ATOM 720 C C . GLY A 1 93 ? 5.398 -13.893 -13.289 1.00 96.69 93 GLY A C 1
ATOM 721 O O . GLY A 1 93 ? 4.641 -14.700 -13.834 1.00 96.69 93 GLY A O 1
ATOM 722 N N . ASP A 1 94 ? 5.667 -13.909 -11.987 1.00 97.88 94 ASP A N 1
ATOM 723 C CA . ASP A 1 94 ? 5.117 -14.838 -11.011 1.00 97.88 94 ASP A CA 1
ATOM 724 C C . ASP A 1 94 ? 3.773 -14.356 -10.439 1.00 97.88 94 ASP A C 1
ATOM 726 O O . ASP A 1 94 ? 3.302 -13.236 -10.664 1.00 97.88 94 ASP A O 1
ATOM 730 N N . ASN A 1 95 ? 3.117 -15.235 -9.676 1.00 96.62 95 ASN A N 1
ATOM 731 C CA . ASN A 1 95 ? 1.852 -14.912 -9.025 1.00 96.62 95 ASN A CA 1
ATOM 732 C C . ASN A 1 95 ? 2.059 -13.953 -7.845 1.00 96.62 95 ASN A C 1
ATOM 734 O O . ASN A 1 95 ? 2.819 -14.235 -6.920 1.00 96.62 95 ASN A O 1
ATOM 738 N N . VAL A 1 96 ? 1.284 -12.870 -7.832 1.00 97.69 96 VAL A N 1
ATOM 739 C CA . VAL A 1 96 ? 1.168 -11.961 -6.686 1.00 97.69 96 VAL A CA 1
ATOM 740 C C . VAL A 1 96 ? 0.422 -12.654 -5.548 1.00 97.69 96 VAL A C 1
ATOM 742 O O . VAL A 1 96 ? -0.627 -13.268 -5.754 1.00 97.69 96 VAL A O 1
ATOM 745 N N . THR A 1 97 ? 0.945 -12.529 -4.331 1.00 97.19 97 THR A N 1
ATOM 746 C CA . THR A 1 97 ? 0.279 -13.021 -3.126 1.00 97.19 97 THR A CA 1
ATOM 747 C C . THR A 1 97 ? -0.730 -11.985 -2.633 1.00 97.19 97 THR A C 1
ATOM 749 O O . THR A 1 97 ? -0.384 -10.839 -2.337 1.00 97.19 97 THR A O 1
ATOM 752 N N . SER A 1 98 ? -1.988 -12.405 -2.503 1.00 93.50 98 SER A N 1
ATOM 753 C CA . SER A 1 98 ? -3.086 -11.581 -1.991 1.00 93.50 98 SER A CA 1
ATOM 754 C C . SER A 1 98 ? -3.630 -12.158 -0.689 1.00 93.50 98 SER A C 1
ATOM 756 O O . SER A 1 98 ? -3.854 -13.363 -0.568 1.00 93.50 98 SER A O 1
ATOM 758 N N . LEU A 1 99 ? -3.878 -11.284 0.284 1.00 96.62 99 LEU A N 1
ATOM 759 C CA . LEU A 1 99 ? -4.644 -11.624 1.481 1.00 96.62 99 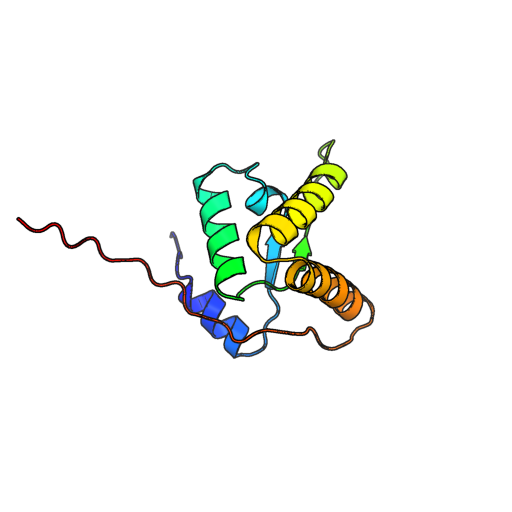LEU A CA 1
ATOM 760 C C . LEU A 1 99 ? -6.145 -11.540 1.182 1.00 96.62 99 LEU A C 1
ATOM 762 O O . LEU A 1 99 ? -6.554 -11.014 0.149 1.00 96.62 99 LEU A O 1
ATOM 766 N N . VAL A 1 100 ? -6.979 -12.049 2.092 1.00 97.38 100 VAL A N 1
ATOM 767 C CA . VAL A 1 100 ? -8.440 -12.001 1.932 1.00 97.38 100 VAL A CA 1
ATOM 768 C C . VAL A 1 100 ? -8.897 -10.533 1.870 1.00 97.38 100 VAL A C 1
ATOM 770 O O . VAL A 1 100 ? -8.691 -9.813 2.851 1.00 97.38 100 VAL A O 1
ATOM 773 N N . PRO A 1 101 ? -9.486 -10.064 0.750 1.00 97.31 101 PRO A N 1
ATOM 774 C CA . PRO A 1 101 ? -9.920 -8.679 0.620 1.00 97.31 101 PRO A CA 1
ATOM 775 C C . PRO A 1 101 ? -11.144 -8.404 1.495 1.00 97.31 101 PRO A C 1
ATOM 777 O O . PRO A 1 101 ? -12.035 -9.245 1.628 1.00 97.31 101 PRO A O 1
ATOM 780 N N . GLU A 1 102 ? -11.227 -7.193 2.040 1.00 96.88 102 GLU A N 1
ATOM 781 C CA . GLU A 1 102 ? -12.375 -6.732 2.822 1.00 96.88 102 GLU A CA 1
ATOM 782 C C . GLU A 1 102 ? -13.053 -5.517 2.158 1.00 96.88 102 GLU A C 1
ATOM 784 O O . GLU A 1 102 ? -12.397 -4.647 1.579 1.00 96.88 102 GLU A O 1
ATOM 789 N N . PRO A 1 103 ? -14.390 -5.391 2.211 1.00 94.56 103 PRO A N 1
ATOM 790 C CA . PRO A 1 103 ? -15.069 -4.241 1.630 1.00 94.56 103 PRO A CA 1
ATOM 791 C C . PRO A 1 103 ? -14.918 -2.990 2.511 1.00 94.56 103 PRO A C 1
ATOM 793 O O . PRO A 1 103 ? -15.263 -2.996 3.690 1.00 94.56 103 PRO A O 1
ATOM 796 N N . ILE A 1 104 ? -14.530 -1.856 1.916 1.00 93.12 104 ILE A N 1
ATOM 797 C CA . ILE A 1 104 ? -14.537 -0.557 2.613 1.00 93.12 104 ILE A CA 1
ATOM 798 C C . ILE A 1 104 ? -15.983 -0.051 2.754 1.00 93.12 104 ILE A C 1
ATOM 800 O O . ILE A 1 104 ? -16.578 0.479 1.805 1.00 93.12 104 ILE A O 1
ATOM 804 N N . VAL A 1 105 ? -16.554 -0.152 3.958 1.00 85.19 105 VAL A N 1
ATOM 805 C CA . VAL A 1 105 ? -17.922 0.307 4.252 1.00 85.19 105 VAL A CA 1
ATOM 806 C C . VAL A 1 105 ? -17.909 1.713 4.857 1.00 85.19 105 VAL A C 1
ATOM 808 O O . VAL A 1 105 ? -17.463 1.933 5.983 1.00 85.19 105 VAL A O 1
ATOM 811 N N . LYS A 1 106 ? -18.477 2.702 4.153 1.00 71.44 106 LYS A N 1
ATOM 812 C CA . LYS A 1 106 ? -18.692 4.035 4.743 1.00 71.44 1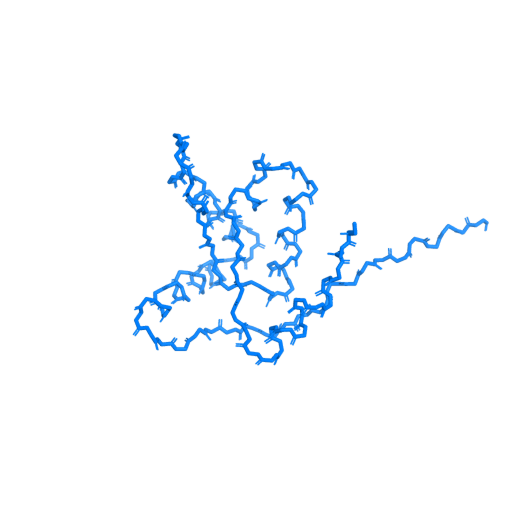06 LYS A CA 1
ATOM 813 C C . LYS A 1 106 ? -19.737 3.937 5.855 1.00 71.44 106 LYS A C 1
ATOM 815 O O . LYS A 1 106 ? -20.908 3.668 5.582 1.00 71.44 106 LYS A O 1
ATOM 820 N N . ARG A 1 107 ? -19.342 4.222 7.100 1.00 64.50 107 ARG A N 1
ATOM 821 C CA . ARG A 1 107 ? -20.293 4.368 8.212 1.00 64.50 107 ARG A CA 1
ATOM 822 C C . ARG A 1 107 ? -21.305 5.464 7.872 1.00 64.50 107 ARG A C 1
ATOM 824 O O . ARG A 1 107 ? -20.931 6.619 7.664 1.00 64.50 107 ARG A O 1
ATOM 831 N N . LYS A 1 108 ? -22.592 5.113 7.827 1.00 58.38 108 LYS A N 1
ATOM 832 C CA . LYS A 1 108 ? -23.671 6.103 7.789 1.00 58.38 108 LYS A CA 1
ATOM 833 C C . LYS A 1 108 ? -23.760 6.729 9.178 1.00 58.38 108 LYS A C 1
ATOM 835 O O . LYS A 1 108 ? -24.098 6.044 10.140 1.00 58.38 108 LYS A O 1
ATOM 840 N N . PHE A 1 109 ? -23.435 8.014 9.291 1.00 57.38 109 PHE A N 1
ATOM 841 C CA . PHE A 1 109 ? -23.753 8.778 10.491 1.00 57.38 109 PHE A CA 1
ATOM 842 C C . PHE A 1 109 ? -25.276 8.882 10.586 1.00 57.38 109 PHE A C 1
ATOM 844 O O . PHE A 1 109 ? -25.898 9.668 9.874 1.00 57.38 109 PHE A O 1
ATOM 851 N N . PHE A 1 110 ? -25.881 8.073 11.452 1.00 56.41 110 PHE A N 1
ATOM 852 C CA . PHE A 1 110 ? -27.224 8.352 11.933 1.00 56.41 110 PHE A CA 1
ATOM 853 C C . PHE A 1 110 ? -27.112 9.564 12.856 1.00 56.41 110 PHE A C 1
ATOM 855 O O . PHE A 1 110 ? -26.717 9.445 14.014 1.00 56.41 110 PHE A O 1
ATOM 862 N N . SER A 1 111 ? -27.404 10.747 12.316 1.00 47.75 111 SER A N 1
ATOM 863 C CA . SER A 1 111 ? -27.781 11.896 13.133 1.00 47.75 111 SER A CA 1
ATOM 864 C C . SER A 1 111 ? -29.038 11.476 13.891 1.00 47.75 111 SER A C 1
ATOM 866 O O . SER A 1 111 ? -30.128 11.383 13.332 1.00 47.75 111 SER A O 1
ATOM 868 N N . LYS A 1 112 ? -28.850 11.104 15.156 1.00 46.81 112 LYS A N 1
ATOM 869 C CA . LYS A 1 112 ? -29.936 10.974 16.116 1.00 46.81 112 LYS A CA 1
ATOM 870 C C . LYS A 1 112 ? -30.368 12.411 16.415 1.00 46.81 112 LYS A C 1
ATOM 872 O O . LYS A 1 112 ? -29.585 13.163 16.993 1.00 46.81 112 LYS A O 1
ATOM 877 N N . PHE A 1 113 ? -31.524 12.804 15.888 1.00 47.16 113 PHE A N 1
ATOM 878 C CA . PHE A 1 113 ? -32.331 13.836 16.529 1.00 47.16 113 PHE A CA 1
ATOM 879 C C . PHE A 1 113 ? -32.794 13.310 17.891 1.00 47.16 113 PHE A C 1
ATOM 881 O O . PHE A 1 113 ? -32.992 12.073 18.000 1.00 47.16 113 PHE A O 1
#

pLDDT: mean 87.84, std 17.13, range [27.62, 98.56]

Sequence (113 aa):
MKVTAPSILFGLIEAGAVAQVTASSYVGTFGKKVEKFAEEIIKHNLAHVFVSDAHDLPNRDYEMVEAMAKLEKQMGRDYQELFETNAEAILDGDNVTSLVPEPIVKRKFFSKF

InterPro domains:
  IPR016667 Capsular polysaccharide synthesis, CpsB/CapC [PF19567] (11-91)
  IPR016667 Capsular polysaccharide synthesis, CpsB/CapC [PTHR39181] (5-112)